Protein AF-A0A2P2FZY3-F1 (afdb_monomer_lite)

Sequence (136 aa):
MLDTDRRIENLLRAQAASLHVGPANYCWFRDPTRALCLRSAGTTQATRPLIGLCDSARCPQATHHACHRPIWAEQAATFQVFLGNPRVPTGEKTRLRREHDRVQRVLDSLEETISTAGSTPACPPVPSGEPDICRS

pLDDT: mean 86.81, std 17.5, range [32.16, 98.31]

Secondary structure (DSSP, 8-state):
-HHHHHHHHHHHHHHHTT-EE-SS-EE--SSGGG-HHHHHHT-TT-SS--GGG--TTT-TTEE--GGGHHHHHHHHHHHHHHHH-TTS-HHHHHHHHHHHHHHHHHHHHHHHHHHHT-S-PPPPPPPTTS--TT--

Structure (mmCIF, N/CA/C/O backbone):
data_AF-A0A2P2FZY3-F1
#
_entry.id   AF-A0A2P2FZY3-F1
#
loop_
_atom_site.group_PDB
_atom_site.id
_atom_site.type_symbol
_atom_site.label_atom_id
_atom_site.label_alt_id
_atom_site.label_comp_id
_atom_site.label_asym_id
_atom_site.label_entity_id
_atom_site.label_seq_id
_atom_site.pdbx_PDB_ins_code
_atom_site.Cartn_x
_atom_site.Cartn_y
_atom_site.Cartn_z
_atom_site.occupancy
_atom_site.B_iso_or_equiv
_atom_site.auth_seq_id
_atom_site.auth_comp_id
_atom_site.auth_asym_id
_atom_site.auth_atom_id
_atom_site.pdbx_PDB_model_num
ATOM 1 N N . MET A 1 1 ? 28.317 -5.084 -30.008 1.00 58.41 1 MET A N 1
ATOM 2 C CA . MET A 1 1 ? 27.833 -4.238 -28.893 1.00 58.41 1 MET A CA 1
ATOM 3 C C . MET A 1 1 ? 26.355 -3.887 -29.078 1.00 58.41 1 MET A C 1
ATOM 5 O O . MET A 1 1 ? 25.587 -4.201 -28.188 1.00 58.41 1 MET A O 1
ATOM 9 N N . LEU A 1 2 ? 25.931 -3.418 -30.263 1.00 64.12 2 LEU A N 1
ATOM 10 C CA . LEU A 1 2 ? 24.527 -3.082 -30.587 1.00 64.12 2 LEU A CA 1
ATOM 11 C C . LEU A 1 2 ? 23.485 -4.213 -30.387 1.00 64.12 2 LEU A C 1
ATOM 13 O O . LEU A 1 2 ? 22.355 -3.935 -29.994 1.00 64.12 2 LEU A O 1
ATOM 17 N N . ASP A 1 3 ? 23.836 -5.485 -30.621 1.00 77.94 3 ASP A N 1
ATOM 18 C CA . ASP A 1 3 ? 22.909 -6.614 -30.391 1.00 77.94 3 ASP A CA 1
ATOM 19 C C . ASP A 1 3 ? 22.595 -6.839 -28.906 1.00 77.94 3 ASP A C 1
ATOM 21 O O . ASP A 1 3 ? 21.499 -7.279 -28.548 1.00 77.94 3 ASP A O 1
ATOM 25 N N . THR A 1 4 ? 23.543 -6.502 -28.029 1.00 88.31 4 THR A N 1
ATOM 26 C CA . THR A 1 4 ? 23.358 -6.570 -26.579 1.00 88.31 4 THR A CA 1
ATOM 27 C C . THR A 1 4 ? 22.397 -5.480 -26.116 1.00 88.31 4 THR A C 1
ATOM 29 O O . THR A 1 4 ? 21.479 -5.772 -25.350 1.00 88.31 4 THR A O 1
ATOM 32 N N . ASP A 1 5 ? 22.541 -4.262 -26.639 1.00 91.31 5 ASP A N 1
ATOM 33 C CA . ASP A 1 5 ? 21.697 -3.123 -26.264 1.00 91.31 5 ASP A CA 1
ATOM 34 C C . ASP A 1 5 ? 20.239 -3.360 -26.669 1.00 91.31 5 ASP A C 1
ATOM 36 O O . ASP A 1 5 ? 19.337 -3.280 -25.835 1.00 91.31 5 ASP A O 1
ATOM 40 N N . ARG A 1 6 ? 19.998 -3.803 -27.912 1.00 91.19 6 ARG A N 1
ATOM 41 C CA . ARG A 1 6 ? 18.644 -4.142 -28.386 1.00 91.19 6 ARG A CA 1
ATOM 42 C C . ARG A 1 6 ? 18.000 -5.262 -27.565 1.00 91.19 6 ARG A C 1
ATOM 44 O O . ARG A 1 6 ? 16.796 -5.250 -27.301 1.00 91.19 6 ARG A O 1
ATOM 51 N N . ARG A 1 7 ? 18.791 -6.253 -27.145 1.00 92.62 7 ARG A N 1
ATOM 52 C CA . ARG A 1 7 ? 18.311 -7.326 -26.266 1.00 92.62 7 ARG A CA 1
ATOM 53 C C . ARG A 1 7 ? 17.909 -6.780 -24.895 1.00 92.62 7 ARG A C 1
ATOM 55 O O . ARG A 1 7 ? 16.856 -7.171 -24.390 1.00 92.62 7 ARG A O 1
ATOM 62 N N . ILE A 1 8 ? 18.711 -5.893 -24.308 1.00 94.75 8 ILE A N 1
ATOM 63 C CA . ILE A 1 8 ? 18.405 -5.244 -23.025 1.00 94.75 8 ILE A CA 1
ATOM 64 C C . ILE A 1 8 ? 17.125 -4.413 -23.143 1.00 94.75 8 ILE A C 1
ATOM 66 O O . ILE A 1 8 ? 16.224 -4.567 -22.318 1.00 94.75 8 ILE A O 1
ATOM 70 N N . GLU A 1 9 ? 16.990 -3.608 -24.197 1.00 95.06 9 GLU A N 1
ATOM 71 C CA . GLU A 1 9 ? 15.786 -2.811 -24.453 1.00 95.06 9 GLU A CA 1
ATOM 72 C C . GLU A 1 9 ? 14.518 -3.671 -24.506 1.00 95.06 9 GLU A C 1
ATOM 74 O O . GLU A 1 9 ? 13.503 -3.325 -23.899 1.00 95.06 9 GLU A O 1
ATOM 79 N N . ASN A 1 10 ? 14.570 -4.820 -25.184 1.00 93.88 10 ASN A N 1
ATOM 80 C CA . ASN A 1 10 ? 13.428 -5.729 -25.275 1.00 93.88 10 ASN A CA 1
ATOM 81 C C . ASN A 1 10 ? 13.047 -6.331 -23.915 1.00 93.88 10 ASN A C 1
ATOM 83 O O . ASN A 1 10 ? 11.859 -6.437 -23.601 1.00 93.88 10 ASN A O 1
ATOM 87 N N . LEU A 1 11 ? 14.034 -6.689 -23.086 1.00 92.69 11 LEU A N 1
ATOM 88 C CA . LEU A 1 11 ? 13.786 -7.192 -21.731 1.00 92.69 11 LEU A CA 1
ATOM 89 C C . LEU A 1 11 ? 13.169 -6.114 -20.833 1.00 92.69 11 LEU A C 1
ATOM 91 O O . LEU A 1 11 ? 12.192 -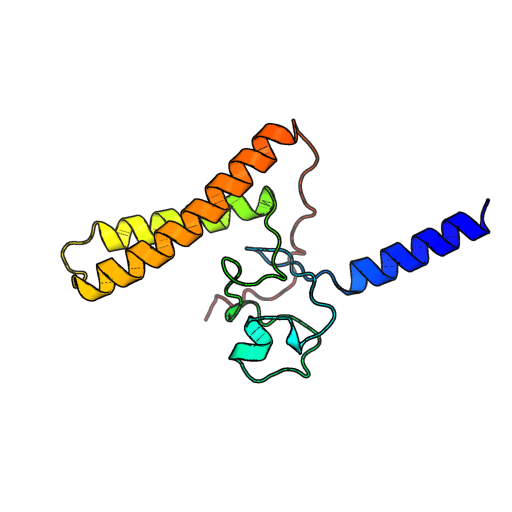6.386 -20.130 1.00 92.69 11 LEU A O 1
ATOM 95 N N . LEU A 1 12 ? 13.688 -4.885 -20.896 1.00 93.25 12 LEU A N 1
ATOM 96 C CA . LEU A 1 12 ? 13.148 -3.751 -20.145 1.00 93.25 12 LEU A CA 1
ATOM 97 C C . LEU A 1 12 ? 11.727 -3.407 -20.596 1.00 93.25 12 LEU A C 1
ATOM 99 O O . LEU A 1 12 ? 10.858 -3.200 -19.752 1.00 93.25 12 LEU A O 1
ATOM 103 N N . ARG A 1 13 ? 11.454 -3.425 -21.906 1.00 92.44 13 ARG A N 1
ATOM 104 C CA . ARG A 1 13 ? 10.107 -3.208 -22.455 1.00 92.44 13 ARG A CA 1
ATOM 105 C C . ARG A 1 13 ? 9.119 -4.264 -21.962 1.00 92.44 13 ARG A C 1
ATOM 107 O O . ARG A 1 13 ? 8.015 -3.915 -21.554 1.00 92.44 13 ARG A O 1
ATOM 114 N N . ALA A 1 14 ? 9.517 -5.536 -21.959 1.00 88.62 14 ALA A N 1
ATOM 115 C CA . ALA A 1 14 ? 8.679 -6.624 -21.458 1.00 88.62 14 ALA A CA 1
ATOM 116 C C . ALA A 1 14 ? 8.408 -6.507 -19.947 1.00 88.62 14 ALA A C 1
ATOM 118 O O . ALA A 1 14 ? 7.300 -6.790 -19.499 1.00 88.62 14 ALA A O 1
ATOM 119 N N . GLN A 1 15 ? 9.395 -6.068 -19.159 1.00 88.94 15 GLN A N 1
ATOM 120 C CA . GLN A 1 15 ? 9.220 -5.793 -17.729 1.00 88.94 15 GLN A CA 1
ATOM 121 C C . GLN A 1 15 ? 8.282 -4.598 -17.503 1.00 88.94 15 GLN A C 1
ATOM 123 O O . GLN A 1 15 ? 7.326 -4.711 -16.735 1.00 88.94 15 GLN A O 1
ATOM 128 N N . ALA A 1 16 ? 8.507 -3.484 -18.203 1.00 89.75 16 ALA A N 1
ATOM 129 C CA . ALA A 1 16 ? 7.693 -2.274 -18.099 1.00 89.75 16 ALA A CA 1
ATOM 130 C C . ALA A 1 16 ? 6.227 -2.513 -18.495 1.00 89.75 16 ALA A C 1
ATOM 132 O O . ALA A 1 16 ? 5.333 -1.937 -17.887 1.00 89.75 16 ALA A O 1
ATOM 133 N N . ALA A 1 17 ? 5.961 -3.414 -19.447 1.00 87.94 17 ALA A N 1
ATOM 134 C CA . ALA A 1 17 ? 4.598 -3.794 -19.828 1.00 87.94 17 ALA A CA 1
ATOM 135 C C . ALA A 1 17 ? 3.796 -4.463 -18.692 1.00 87.94 17 ALA A C 1
ATOM 137 O O . ALA A 1 17 ? 2.571 -4.495 -18.757 1.00 87.94 17 ALA A O 1
ATOM 138 N N . SER A 1 18 ? 4.474 -4.982 -17.661 1.00 90.31 18 SER A N 1
ATOM 139 C CA . SER A 1 18 ? 3.850 -5.573 -16.465 1.00 90.31 18 SER A CA 1
ATOM 140 C C . SER A 1 18 ? 3.787 -4.633 -15.261 1.00 90.31 18 SER A C 1
ATOM 142 O O . SER A 1 18 ? 3.323 -5.037 -14.198 1.00 90.31 18 SER A O 1
ATOM 144 N N . LEU A 1 19 ? 4.268 -3.394 -15.410 1.00 93.94 19 LEU A N 1
ATOM 145 C CA . LEU A 1 19 ? 4.188 -2.371 -14.375 1.00 93.94 19 LEU A CA 1
ATOM 146 C C . LEU A 1 19 ? 2.860 -1.623 -14.485 1.00 93.94 19 LEU A C 1
ATOM 148 O O . LEU A 1 19 ? 2.583 -0.945 -15.475 1.00 93.94 19 LEU A O 1
ATOM 152 N N . HIS A 1 20 ? 2.077 -1.675 -13.418 1.00 93.19 20 HIS A N 1
ATOM 153 C CA . HIS A 1 20 ? 0.885 -0.861 -13.246 1.00 93.19 20 HIS A CA 1
ATOM 154 C C . HIS A 1 20 ? 1.111 0.125 -12.102 1.00 93.19 20 HIS A C 1
ATOM 156 O O . HIS A 1 20 ? 1.321 -0.273 -10.955 1.00 93.19 20 HIS A O 1
ATOM 162 N N . VAL A 1 21 ? 1.086 1.414 -12.423 1.00 92.06 21 VAL A N 1
ATOM 163 C CA . VAL A 1 21 ? 1.322 2.505 -11.474 1.00 92.06 21 VAL A CA 1
ATOM 164 C C . VAL A 1 21 ? 0.007 2.856 -10.787 1.00 92.06 21 VAL A C 1
ATOM 166 O O . VAL A 1 21 ? -0.967 3.184 -11.456 1.00 92.06 21 VAL A O 1
ATOM 169 N N . GLY A 1 22 ? -0.025 2.775 -9.459 1.00 90.75 22 GLY A N 1
ATOM 170 C CA . GLY A 1 22 ? -1.142 3.220 -8.633 1.00 90.75 22 GLY A CA 1
ATOM 171 C C . GLY A 1 22 ? -0.683 4.228 -7.576 1.00 90.75 22 GLY A C 1
ATOM 172 O O . GLY A 1 22 ? 0.514 4.340 -7.312 1.00 90.75 22 GLY A O 1
ATOM 173 N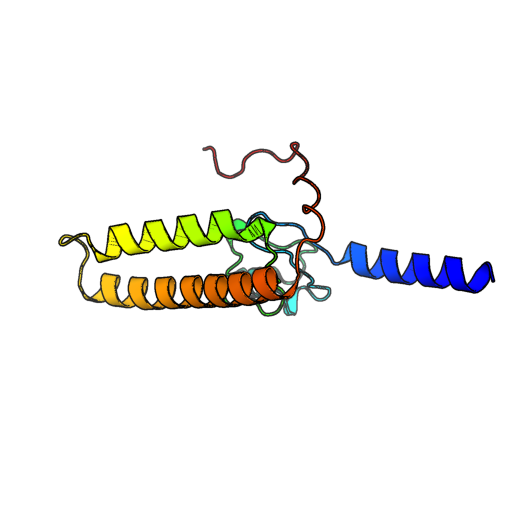 N . PRO A 1 23 ? -1.618 4.958 -6.946 1.00 91.31 23 PRO A N 1
ATOM 174 C CA . PRO A 1 23 ? -1.284 5.980 -5.953 1.00 91.31 23 PRO A CA 1
ATOM 175 C C . PRO A 1 23 ? -0.710 5.390 -4.657 1.00 91.31 23 PRO A C 1
ATOM 177 O O . PRO A 1 23 ? 0.136 6.010 -4.020 1.00 91.31 23 PRO A O 1
ATOM 180 N N . ALA A 1 24 ? -1.153 4.188 -4.271 1.00 93.81 24 ALA A N 1
ATOM 181 C CA . ALA A 1 24 ? -0.731 3.525 -3.037 1.00 93.81 24 ALA A CA 1
ATOM 182 C C . ALA A 1 24 ? 0.350 2.457 -3.233 1.00 93.81 24 ALA A C 1
ATOM 184 O O . ALA A 1 24 ? 0.990 2.047 -2.264 1.00 93.81 24 ALA A O 1
ATOM 185 N N . ASN A 1 25 ? 0.547 1.984 -4.463 1.00 95.31 25 ASN A N 1
ATOM 186 C CA . ASN A 1 25 ? 1.496 0.930 -4.783 1.00 95.31 25 ASN A CA 1
ATOM 187 C C . ASN A 1 25 ? 1.787 0.886 -6.283 1.00 95.31 25 ASN A C 1
ATOM 189 O O . ASN A 1 25 ? 0.962 1.266 -7.113 1.00 95.31 25 ASN A O 1
ATOM 193 N N . TYR A 1 26 ? 2.916 0.279 -6.629 1.00 95.31 26 TYR A N 1
ATOM 194 C CA . TYR A 1 26 ? 3.139 -0.248 -7.971 1.00 95.31 26 TYR A CA 1
ATOM 195 C C . TYR A 1 26 ? 2.753 -1.720 -7.982 1.00 95.31 26 TYR A C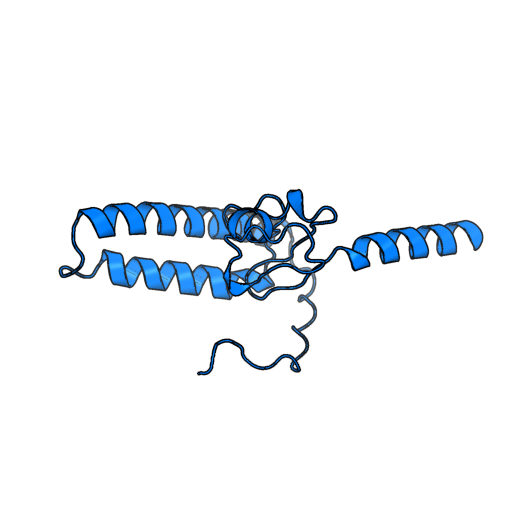 1
ATOM 197 O O . TYR A 1 26 ? 2.915 -2.416 -6.979 1.00 95.31 26 TYR A O 1
ATOM 205 N N . CYS A 1 27 ? 2.166 -2.192 -9.076 1.00 95.25 27 CYS A N 1
ATOM 206 C CA . CYS A 1 27 ? 1.759 -3.580 -9.225 1.00 95.25 27 CYS A CA 1
ATOM 207 C C . CYS A 1 27 ? 2.503 -4.230 -10.387 1.00 95.25 27 CYS A C 1
ATOM 209 O O . CYS A 1 27 ? 2.539 -3.672 -11.478 1.00 95.25 27 CYS A O 1
ATOM 211 N N . TRP A 1 28 ? 3.064 -5.413 -10.141 1.00 94.06 28 TRP A N 1
ATOM 212 C CA . TRP A 1 28 ? 3.936 -6.130 -11.080 1.00 94.06 28 TRP A CA 1
ATOM 213 C C . TRP A 1 28 ? 3.341 -7.445 -11.591 1.00 94.06 28 TRP A C 1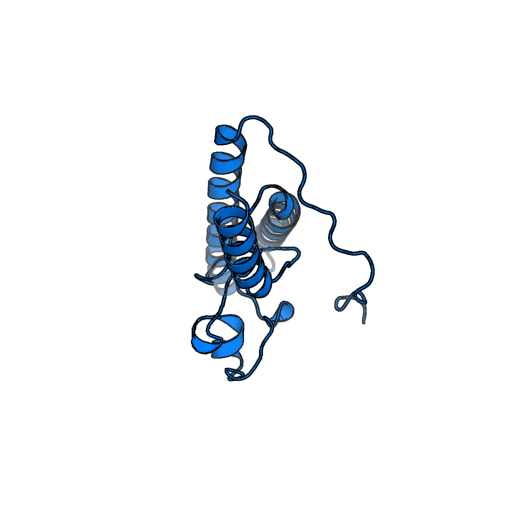
ATOM 215 O O . TRP A 1 28 ? 4.075 -8.349 -12.002 1.00 94.06 28 TRP A O 1
ATOM 225 N N . PHE A 1 29 ? 2.019 -7.617 -11.509 1.00 93.06 29 PHE A N 1
ATOM 226 C CA . PHE A 1 29 ? 1.434 -8.882 -11.933 1.00 93.06 29 PHE A CA 1
ATOM 227 C C . PHE A 1 29 ? 1.569 -9.049 -13.451 1.00 93.06 29 PHE A C 1
ATOM 229 O O . PHE A 1 29 ? 1.248 -8.167 -14.237 1.00 93.06 29 PHE A O 1
ATOM 236 N N . ARG A 1 30 ? 2.038 -10.226 -13.858 1.00 91.44 30 ARG A N 1
ATOM 237 C CA . ARG A 1 30 ? 2.026 -10.679 -15.260 1.00 91.44 30 ARG A CA 1
ATOM 238 C C . ARG A 1 30 ? 0.908 -11.673 -15.523 1.00 91.44 30 ARG A C 1
ATOM 240 O O . ARG A 1 30 ? 0.341 -11.719 -16.603 1.00 91.44 30 ARG A O 1
ATOM 247 N N . ASP A 1 31 ? 0.626 -12.477 -14.508 1.00 92.19 31 ASP A N 1
ATOM 248 C CA . ASP A 1 31 ? -0.412 -13.489 -14.497 1.00 92.19 31 ASP A CA 1
ATOM 249 C C . ASP A 1 31 ? -1.592 -12.945 -13.675 1.00 92.19 31 ASP A C 1
ATOM 251 O O . ASP A 1 31 ? -1.434 -12.741 -12.462 1.00 92.19 31 ASP A O 1
ATOM 255 N N . PRO A 1 32 ? -2.757 -12.684 -14.297 1.00 92.69 32 PRO A N 1
ATOM 256 C CA . PRO A 1 32 ? -3.934 -12.155 -13.612 1.00 92.69 32 PRO A CA 1
ATOM 257 C C . PRO A 1 32 ? -4.375 -12.994 -12.407 1.00 92.69 32 PRO A C 1
ATOM 259 O O . PRO A 1 32 ? -4.905 -12.456 -11.435 1.00 92.69 32 PRO A O 1
ATOM 262 N N . THR A 1 33 ? -4.103 -14.303 -12.412 1.00 92.62 33 THR A N 1
ATOM 263 C CA . THR A 1 33 ? -4.439 -15.191 -11.288 1.00 92.62 33 THR A CA 1
ATOM 264 C C . THR A 1 33 ? -3.589 -14.906 -10.045 1.00 92.62 33 THR A C 1
ATOM 266 O O . THR A 1 33 ? -3.964 -15.266 -8.927 1.00 92.62 33 THR A O 1
ATOM 269 N N . ARG A 1 34 ? -2.464 -14.196 -10.184 1.00 92.31 34 ARG A N 1
ATOM 270 C CA . ARG A 1 34 ? -1.594 -13.811 -9.061 1.00 92.31 34 ARG A CA 1
ATOM 271 C C . ARG A 1 34 ? -1.985 -12.481 -8.426 1.00 92.31 34 ARG A C 1
ATOM 273 O O . ARG A 1 34 ? -1.663 -12.269 -7.253 1.00 92.31 34 ARG A O 1
ATOM 280 N N . ALA A 1 35 ? -2.736 -11.633 -9.124 1.00 95.19 35 ALA A N 1
ATOM 281 C CA . ALA A 1 35 ? -3.247 -10.386 -8.569 1.00 95.19 35 ALA A CA 1
ATOM 282 C C . ALA A 1 35 ? -4.377 -10.655 -7.560 1.00 95.19 35 ALA A C 1
ATOM 284 O O . ALA A 1 35 ? -5.411 -11.231 -7.895 1.00 95.19 35 ALA A O 1
ATOM 285 N N . LEU A 1 36 ? -4.193 -10.220 -6.307 1.00 95.38 36 LEU A N 1
ATOM 286 C CA . LEU A 1 36 ? -5.187 -10.426 -5.247 1.00 95.38 36 LEU A CA 1
ATOM 287 C C . LEU A 1 36 ? -6.527 -9.753 -5.580 1.00 95.38 36 LEU A C 1
ATOM 289 O O . LEU A 1 36 ? -7.568 -10.368 -5.384 1.00 95.38 36 LEU A O 1
ATOM 293 N N . CYS A 1 37 ? -6.501 -8.535 -6.129 1.00 95.44 37 CYS A N 1
ATOM 294 C CA . CYS A 1 37 ? -7.714 -7.809 -6.512 1.00 95.44 37 CYS A CA 1
ATOM 295 C C . CYS A 1 37 ? -8.530 -8.547 -7.584 1.00 95.44 37 CYS A C 1
ATOM 297 O O . CYS A 1 37 ? -9.749 -8.629 -7.466 1.00 95.44 37 CYS A O 1
ATOM 299 N N . LEU A 1 38 ? -7.868 -9.144 -8.582 1.00 96.00 38 LEU A N 1
ATOM 300 C CA . LEU A 1 38 ? -8.535 -9.884 -9.659 1.00 96.00 38 LEU A CA 1
ATOM 301 C C . LEU A 1 38 ? -9.102 -11.216 -9.172 1.00 96.00 38 LEU A C 1
ATOM 303 O O . LEU A 1 38 ? -10.227 -11.568 -9.522 1.00 96.00 38 LEU A O 1
ATOM 307 N N . ARG A 1 39 ? -8.366 -11.936 -8.313 1.00 94.75 39 ARG A N 1
ATOM 308 C CA . ARG A 1 39 ? -8.883 -13.159 -7.681 1.00 94.75 39 ARG A CA 1
ATOM 309 C C . ARG A 1 39 ? -10.115 -12.883 -6.829 1.00 94.75 39 ARG A C 1
ATOM 311 O O . ARG A 1 39 ? -11.106 -13.589 -6.965 1.00 94.75 39 ARG A O 1
ATOM 318 N N . SER A 1 40 ? -10.057 -11.862 -5.976 1.00 93.38 40 SER A N 1
ATOM 319 C CA . SER A 1 40 ? -11.176 -11.499 -5.101 1.00 93.38 40 SER A CA 1
ATOM 320 C C . SER A 1 40 ? -12.412 -11.055 -5.889 1.00 93.38 40 SER A C 1
ATOM 322 O O . SER A 1 40 ? -13.528 -11.300 -5.447 1.00 93.38 40 SER A O 1
ATOM 324 N N . ALA A 1 41 ? -12.220 -10.437 -7.058 1.00 94.25 41 ALA A N 1
ATOM 325 C CA . ALA A 1 41 ? -13.299 -10.011 -7.947 1.00 94.25 41 ALA A CA 1
ATOM 326 C C . ALA A 1 41 ? -13.815 -11.116 -8.889 1.00 94.25 41 ALA A C 1
ATOM 328 O O . ALA A 1 41 ? -14.799 -10.901 -9.591 1.00 94.25 41 ALA A O 1
ATOM 329 N N . GLY A 1 42 ? -13.143 -12.270 -8.963 1.00 94.31 42 GLY A N 1
ATOM 330 C CA . GLY A 1 42 ? -13.451 -13.316 -9.944 1.00 94.31 42 GLY A CA 1
ATOM 331 C C . GLY A 1 42 ? -13.129 -12.933 -11.398 1.00 94.31 42 GLY A C 1
ATOM 332 O O . GLY A 1 42 ? -13.589 -13.596 -12.323 1.00 94.31 42 GLY A O 1
ATOM 333 N N . THR A 1 43 ? -12.336 -11.882 -11.627 1.00 91.94 43 THR A N 1
ATOM 334 C CA . THR A 1 43 ? -12.034 -11.320 -12.956 1.00 91.94 43 THR A CA 1
ATOM 335 C C . THR A 1 43 ? -10.628 -11.686 -13.427 1.00 91.94 43 THR A C 1
ATOM 337 O O . THR A 1 43 ? -9.829 -10.843 -13.834 1.00 91.94 43 THR A O 1
ATOM 340 N N . THR A 1 44 ? -10.304 -12.978 -13.424 1.00 86.38 44 THR A N 1
ATOM 341 C CA . THR A 1 44 ? -8.955 -13.475 -13.760 1.00 86.38 44 THR A CA 1
ATOM 342 C C . THR A 1 44 ? -8.589 -13.380 -15.247 1.00 86.38 44 THR A C 1
ATOM 344 O O . THR A 1 44 ? -7.562 -13.912 -15.646 1.00 86.38 44 THR A O 1
ATOM 347 N N . GLN A 1 45 ? -9.408 -12.721 -16.070 1.00 89.62 45 GLN A N 1
ATOM 348 C CA . GLN A 1 45 ? -9.112 -12.416 -17.476 1.00 89.62 45 GLN A CA 1
ATOM 349 C C . GLN A 1 45 ? -8.745 -10.940 -17.702 1.00 89.62 45 GLN A C 1
ATOM 351 O O . GLN A 1 45 ? -8.467 -10.535 -18.829 1.00 89.62 45 GLN A O 1
ATOM 356 N N . ALA A 1 46 ? -8.756 -10.113 -16.651 1.00 90.75 46 ALA A N 1
ATOM 357 C CA . ALA A 1 46 ? -8.381 -8.710 -16.761 1.00 90.75 46 ALA A CA 1
ATOM 358 C C . ALA A 1 46 ? -6.866 -8.545 -16.970 1.00 90.75 46 ALA A C 1
ATOM 360 O O . ALA A 1 46 ? -6.054 -9.249 -16.374 1.00 90.75 46 ALA A O 1
ATOM 361 N N . THR A 1 47 ? -6.487 -7.559 -17.782 1.00 90.69 47 THR A N 1
ATOM 362 C CA . THR A 1 47 ? -5.086 -7.229 -18.107 1.00 90.69 47 THR A CA 1
ATOM 363 C C . THR A 1 47 ? -4.533 -6.061 -17.288 1.00 90.69 47 THR A C 1
ATOM 365 O O . THR A 1 47 ? -3.384 -5.661 -17.464 1.00 90.69 47 THR A O 1
ATOM 368 N N . ARG A 1 48 ? -5.350 -5.485 -16.399 1.00 91.56 48 ARG A N 1
ATOM 369 C CA . ARG A 1 48 ? -5.003 -4.363 -15.519 1.00 91.56 48 ARG A CA 1
ATOM 370 C C . ARG A 1 48 ? -5.541 -4.605 -14.109 1.00 91.56 48 ARG A C 1
ATOM 372 O O . ARG A 1 48 ? -6.552 -5.294 -13.966 1.00 91.56 48 ARG A O 1
ATOM 379 N N . PRO A 1 49 ? -4.891 -4.059 -13.067 1.00 93.25 49 PRO A N 1
ATOM 380 C CA . PRO A 1 49 ? -5.357 -4.231 -11.702 1.00 93.25 49 PRO A CA 1
ATOM 381 C C . PRO A 1 49 ? -6.630 -3.417 -11.481 1.00 93.25 49 PRO A C 1
ATOM 383 O O . PRO A 1 49 ? -6.752 -2.289 -11.952 1.00 93.25 49 PRO A O 1
ATOM 386 N N . LEU A 1 50 ? -7.551 -3.959 -10.689 1.00 93.50 50 LEU A N 1
ATOM 387 C CA . LEU A 1 50 ? -8.675 -3.191 -10.164 1.00 93.50 50 LEU A CA 1
ATOM 388 C C . LEU A 1 50 ? -8.190 -2.390 -8.953 1.00 93.50 50 LEU A C 1
ATOM 390 O O . LEU A 1 50 ? -8.148 -2.923 -7.845 1.00 93.50 50 LEU A O 1
ATOM 394 N N . ILE A 1 51 ? -7.779 -1.136 -9.173 1.00 88.31 51 ILE A N 1
ATOM 395 C CA . ILE A 1 51 ? -7.156 -0.285 -8.140 1.00 88.31 51 ILE A CA 1
ATOM 396 C C . ILE A 1 51 ? -8.072 -0.133 -6.916 1.00 88.31 51 ILE A C 1
ATOM 398 O O . ILE A 1 51 ? -7.612 -0.327 -5.797 1.00 88.31 51 ILE A O 1
ATOM 402 N N . GLY A 1 52 ? -9.376 0.091 -7.116 1.00 87.19 52 GLY A N 1
ATOM 403 C CA . GLY A 1 52 ? -10.347 0.207 -6.016 1.00 87.19 52 GLY A CA 1
ATOM 404 C C . GLY A 1 52 ? -10.562 -1.075 -5.195 1.00 87.19 52 GLY A C 1
ATOM 405 O O . GLY A 1 52 ? -11.111 -1.012 -4.103 1.00 87.19 52 GLY A O 1
ATOM 406 N N . LEU A 1 53 ? -10.122 -2.236 -5.696 1.00 92.12 53 LEU A N 1
ATOM 407 C CA . LEU A 1 53 ? -10.150 -3.520 -4.980 1.00 92.12 53 LEU A CA 1
ATOM 408 C C . LEU A 1 53 ? -8.740 -3.977 -4.563 1.00 92.12 53 LEU A C 1
ATOM 410 O O . LEU A 1 53 ? -8.553 -5.113 -4.113 1.00 92.12 53 LEU A O 1
ATOM 414 N N . CYS A 1 54 ? -7.722 -3.138 -4.757 1.00 92.06 54 CYS A N 1
ATOM 415 C CA . CYS A 1 54 ? -6.357 -3.477 -4.399 1.00 92.06 54 CYS A CA 1
ATOM 416 C C . CYS A 1 54 ? -6.177 -3.410 -2.880 1.00 92.06 54 CYS A C 1
ATOM 418 O O . CYS A 1 54 ? -6.130 -2.339 -2.291 1.00 92.06 54 CYS A O 1
ATOM 420 N N . ASP A 1 55 ? -6.022 -4.572 -2.249 1.00 93.31 55 ASP A N 1
ATOM 421 C CA . ASP A 1 55 ? -5.513 -4.676 -0.880 1.00 93.31 55 ASP A CA 1
ATOM 422 C C . ASP A 1 55 ? -3.978 -4.723 -0.940 1.00 93.31 55 ASP A C 1
ATOM 424 O O . ASP A 1 55 ? -3.358 -5.790 -0.878 1.00 93.31 55 ASP A O 1
ATOM 428 N N . SER A 1 56 ? -3.366 -3.565 -1.196 1.00 94.50 56 SER A N 1
ATOM 429 C CA . SER A 1 56 ? -1.928 -3.411 -1.469 1.00 94.50 56 SER A CA 1
ATOM 430 C C . SER A 1 56 ? -1.040 -3.838 -0.296 1.00 94.50 56 SER A C 1
ATOM 432 O O . SER A 1 56 ? 0.030 -4.394 -0.524 1.00 94.50 56 SER A O 1
ATOM 434 N N . ALA A 1 57 ? -1.517 -3.714 0.947 1.00 95.94 57 ALA A N 1
ATOM 435 C CA . ALA A 1 57 ? -0.811 -4.206 2.134 1.00 95.94 57 ALA A CA 1
ATOM 436 C C . ALA A 1 57 ? -0.699 -5.741 2.173 1.00 95.94 57 ALA A C 1
ATOM 438 O O . ALA A 1 57 ? 0.157 -6.285 2.872 1.00 95.94 57 ALA A O 1
ATOM 439 N N . ARG A 1 58 ? -1.585 -6.457 1.467 1.00 94.38 58 ARG A N 1
ATOM 440 C CA . ARG A 1 58 ? -1.647 -7.930 1.452 1.00 94.38 58 ARG A CA 1
ATOM 441 C C . ARG A 1 58 ? -1.334 -8.546 0.095 1.00 94.38 58 ARG A C 1
ATOM 443 O O . ARG A 1 58 ? -1.141 -9.759 0.005 1.00 94.38 58 ARG A O 1
ATOM 450 N N . CYS A 1 59 ? -1.342 -7.752 -0.968 1.00 95.56 59 CYS A N 1
ATOM 451 C CA . CYS A 1 59 ? -1.120 -8.242 -2.314 1.00 95.56 59 CYS A CA 1
ATOM 452 C C . CYS A 1 59 ? 0.375 -8.530 -2.524 1.00 95.56 59 CYS A C 1
ATOM 454 O O . CYS A 1 59 ? 1.173 -7.597 -2.530 1.00 95.56 59 CYS A O 1
ATOM 456 N N . PRO A 1 60 ? 0.781 -9.780 -2.810 1.00 93.25 60 PRO A N 1
ATOM 457 C CA . PRO A 1 60 ? 2.192 -10.110 -3.035 1.00 93.25 60 PRO A CA 1
ATOM 458 C C . PRO A 1 60 ? 2.749 -9.529 -4.345 1.00 93.25 60 PRO A C 1
ATOM 460 O O . PRO A 1 60 ? 3.921 -9.704 -4.646 1.00 93.25 60 PRO A O 1
ATOM 463 N N . GLN A 1 61 ? 1.902 -8.915 -5.176 1.00 95.19 61 GLN A N 1
ATOM 464 C CA . GLN A 1 61 ? 2.308 -8.246 -6.415 1.00 95.19 61 GLN A CA 1
ATOM 465 C C . GLN A 1 61 ? 2.504 -6.735 -6.224 1.00 95.19 61 GLN A C 1
ATOM 467 O O . GLN A 1 61 ? 2.835 -6.056 -7.195 1.00 95.19 61 GLN A O 1
ATOM 472 N N . ALA A 1 62 ? 2.239 -6.201 -5.026 1.00 96.19 62 ALA A N 1
ATOM 473 C CA . ALA A 1 62 ? 2.370 -4.784 -4.717 1.00 96.19 62 ALA A CA 1
ATOM 474 C C . ALA A 1 62 ? 3.777 -4.460 -4.195 1.00 96.19 62 ALA A C 1
ATOM 476 O O . ALA A 1 62 ? 4.296 -5.156 -3.325 1.00 96.19 62 ALA A O 1
ATOM 477 N N . THR A 1 63 ? 4.374 -3.384 -4.705 1.00 95.19 63 THR A N 1
ATOM 478 C CA . THR A 1 63 ? 5.593 -2.785 -4.152 1.00 95.19 63 THR A CA 1
ATOM 479 C C . THR A 1 63 ? 5.318 -1.361 -3.688 1.00 95.19 63 THR A C 1
ATOM 481 O O . THR A 1 63 ? 4.564 -0.606 -4.315 1.00 95.19 63 THR A O 1
ATOM 484 N N . HIS A 1 64 ? 5.942 -0.991 -2.573 1.00 94.88 64 HIS A N 1
ATOM 485 C CA . HIS A 1 64 ? 5.829 0.331 -1.972 1.00 94.88 64 HIS A CA 1
ATOM 486 C C . HIS A 1 64 ? 7.139 1.093 -2.172 1.00 94.88 64 HIS A C 1
ATOM 488 O O . HIS A 1 64 ? 8.222 0.527 -2.059 1.00 94.88 64 HIS A O 1
ATOM 494 N N . HIS A 1 65 ? 7.030 2.375 -2.506 1.00 93.19 65 HIS A N 1
ATOM 495 C CA . HIS A 1 65 ? 8.158 3.262 -2.764 1.00 93.19 65 HIS A CA 1
ATOM 496 C C . HIS A 1 65 ? 7.931 4.570 -2.008 1.00 93.19 65 HIS A C 1
ATOM 498 O O . HIS A 1 65 ? 6.813 4.846 -1.574 1.00 93.19 65 HIS A O 1
ATOM 504 N N . ALA A 1 66 ? 8.973 5.390 -1.869 1.00 93.69 66 ALA A N 1
ATOM 505 C CA . ALA A 1 66 ? 8.917 6.621 -1.079 1.00 93.69 66 ALA A CA 1
ATOM 506 C C . ALA A 1 66 ? 7.746 7.548 -1.463 1.00 93.69 66 ALA A C 1
ATOM 508 O O . ALA A 1 66 ? 7.126 8.159 -0.598 1.00 93.69 66 ALA A O 1
ATOM 509 N N . CYS A 1 67 ? 7.390 7.596 -2.750 1.00 91.81 67 CYS A N 1
ATOM 510 C CA . CYS A 1 67 ? 6.253 8.366 -3.259 1.00 91.81 67 CYS A CA 1
ATOM 511 C C . CYS A 1 67 ? 4.887 7.896 -2.735 1.00 91.81 67 CYS A C 1
ATOM 513 O O . CYS A 1 67 ? 3.953 8.689 -2.709 1.00 91.81 67 CYS A O 1
ATOM 515 N N . HIS A 1 68 ? 4.764 6.642 -2.292 1.00 94.94 68 HIS A N 1
ATOM 516 C CA . HIS A 1 68 ? 3.536 6.105 -1.711 1.00 94.94 68 HIS A CA 1
ATOM 517 C C . HIS A 1 68 ? 3.405 6.452 -0.228 1.00 94.94 68 HIS A C 1
ATOM 519 O O . HIS A 1 68 ? 2.313 6.349 0.316 1.00 94.94 68 HIS A O 1
ATOM 525 N N . ARG A 1 69 ? 4.477 6.883 0.453 1.00 96.19 69 ARG A N 1
ATOM 526 C CA . ARG A 1 69 ? 4.432 7.189 1.891 1.00 96.19 69 ARG A CA 1
ATOM 527 C C . ARG A 1 69 ? 3.257 8.100 2.296 1.00 96.19 69 ARG A C 1
ATOM 529 O O . ARG A 1 69 ? 2.597 7.759 3.277 1.00 96.19 69 ARG A O 1
ATOM 536 N N . PRO A 1 70 ? 2.952 9.209 1.587 1.00 96.62 70 PRO A N 1
ATOM 537 C CA . PRO A 1 70 ? 1.879 10.114 1.996 1.00 96.62 70 PRO A CA 1
ATOM 538 C C . PRO A 1 70 ? 0.511 9.432 2.114 1.00 96.62 70 PRO A C 1
ATOM 540 O O . PRO A 1 70 ? -0.175 9.641 3.111 1.00 96.62 70 PRO A O 1
ATOM 543 N N . ILE A 1 71 ? 0.145 8.562 1.164 1.00 96.25 71 ILE A N 1
ATOM 544 C CA . ILE A 1 71 ? -1.168 7.898 1.173 1.00 96.25 71 ILE A CA 1
ATOM 545 C C . ILE A 1 71 ? -1.294 6.899 2.334 1.00 96.25 71 ILE A C 1
ATOM 547 O O . ILE A 1 71 ? -2.343 6.788 2.964 1.00 96.25 71 ILE A O 1
ATOM 551 N N . TRP A 1 72 ? -0.198 6.221 2.685 1.00 97.44 72 TRP A N 1
ATOM 552 C CA . TRP A 1 72 ? -0.162 5.279 3.801 1.00 97.44 72 TRP A CA 1
ATOM 553 C C . TRP A 1 72 ? -0.192 6.009 5.143 1.00 97.44 72 TRP A C 1
ATOM 555 O O . TRP A 1 72 ? -0.861 5.557 6.072 1.00 97.44 72 TRP A O 1
ATOM 565 N N . ALA A 1 73 ? 0.477 7.161 5.239 1.00 97.94 73 ALA A N 1
ATOM 566 C CA . ALA A 1 73 ? 0.438 8.006 6.427 1.00 97.94 73 ALA A CA 1
ATOM 567 C C . ALA A 1 73 ? -0.974 8.568 6.668 1.00 97.94 73 ALA A C 1
ATOM 569 O O . ALA A 1 73 ? -1.468 8.538 7.796 1.00 97.94 73 ALA A O 1
ATOM 570 N N . GLU A 1 74 ? -1.654 9.012 5.609 1.00 98.12 74 GLU A N 1
ATOM 571 C CA . GLU A 1 74 ? -3.046 9.469 5.676 1.00 98.12 74 GLU A CA 1
ATOM 572 C C . GLU A 1 74 ? -4.001 8.343 6.108 1.00 98.12 74 GLU A C 1
ATOM 574 O O . GLU A 1 74 ? -4.846 8.530 6.993 1.00 98.12 74 GLU A O 1
ATOM 579 N N . GLN A 1 75 ? -3.834 7.141 5.552 1.00 97.06 75 GLN A N 1
ATOM 580 C CA . GLN A 1 75 ? -4.628 5.978 5.944 1.00 97.06 75 GLN A CA 1
ATOM 581 C C . GLN A 1 75 ? -4.388 5.590 7.416 1.00 97.06 75 GLN A C 1
ATOM 583 O O . GLN A 1 75 ? -5.341 5.286 8.141 1.00 97.06 75 GLN A O 1
ATOM 588 N N . ALA A 1 76 ? -3.139 5.651 7.892 1.00 98.00 76 ALA A N 1
ATOM 589 C CA . ALA A 1 76 ? -2.806 5.414 9.297 1.00 98.00 76 ALA A CA 1
ATOM 590 C C . ALA A 1 76 ? -3.514 6.417 10.218 1.00 98.00 76 ALA A C 1
ATOM 592 O O . ALA A 1 76 ? -4.162 6.016 11.189 1.00 98.00 76 ALA A O 1
ATOM 593 N N . ALA A 1 77 ? -3.435 7.708 9.881 1.00 98.31 77 ALA A N 1
ATOM 594 C CA . ALA A 1 77 ? -4.088 8.778 10.629 1.00 98.31 77 ALA A CA 1
ATOM 595 C C . ALA A 1 77 ? -5.611 8.577 10.684 1.00 98.31 77 ALA A C 1
ATOM 597 O O . ALA A 1 77 ? -6.219 8.693 11.750 1.00 98.31 77 ALA A O 1
ATOM 598 N N . THR A 1 78 ? -6.220 8.174 9.567 1.00 98.00 78 THR A N 1
ATOM 599 C CA . THR A 1 78 ? -7.654 7.860 9.495 1.00 98.00 78 THR A CA 1
ATOM 600 C C . THR A 1 78 ? -8.041 6.759 10.485 1.00 98.00 78 THR A C 1
ATOM 602 O O . THR A 1 78 ? -9.000 6.909 11.248 1.00 98.00 78 THR A O 1
ATOM 605 N N . PHE A 1 79 ? -7.280 5.664 10.550 1.00 98.06 79 PHE A N 1
ATOM 606 C CA . PHE A 1 79 ? -7.558 4.611 11.528 1.00 98.06 79 PHE A CA 1
ATOM 607 C C . PHE A 1 79 ? -7.354 5.068 12.973 1.00 98.06 79 PHE A C 1
ATOM 609 O O . PHE A 1 79 ? -8.151 4.690 13.833 1.00 98.06 79 PHE A O 1
ATOM 616 N N . GLN A 1 80 ? -6.354 5.905 13.255 1.00 98.00 80 GLN A N 1
ATOM 617 C CA . GLN A 1 80 ? -6.155 6.462 14.598 1.00 98.00 80 GLN A CA 1
ATOM 618 C C . GLN A 1 80 ? -7.361 7.289 15.058 1.00 98.00 80 GLN A C 1
ATOM 620 O O . GLN A 1 80 ? -7.813 7.119 16.195 1.00 98.00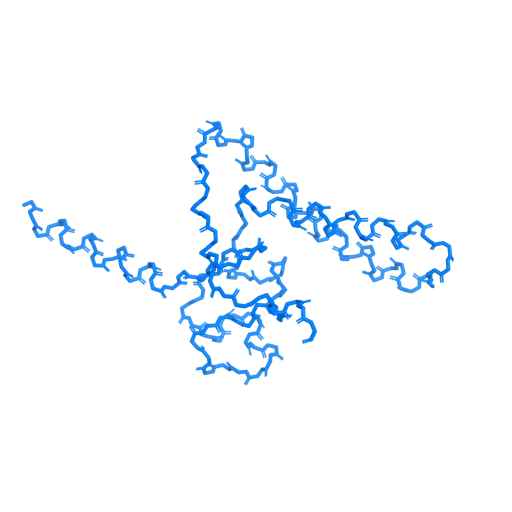 80 GLN A O 1
ATOM 625 N N . VAL A 1 81 ? -7.945 8.101 14.168 1.00 98.25 81 VAL A N 1
ATOM 626 C CA . VAL A 1 81 ? -9.174 8.863 14.452 1.00 98.25 81 VAL A CA 1
ATOM 627 C C . VAL A 1 81 ? -10.320 7.930 14.854 1.00 98.25 81 VAL A C 1
ATOM 629 O O . VAL A 1 81 ? -10.960 8.138 15.889 1.00 98.25 81 VAL A O 1
ATOM 632 N N . PHE A 1 82 ? -10.568 6.861 14.091 1.00 97.81 82 PHE A N 1
ATOM 633 C CA . PHE A 1 82 ? -11.638 5.913 14.422 1.00 97.81 82 PHE A CA 1
ATOM 634 C C . PHE A 1 82 ? -11.364 5.122 15.706 1.00 97.81 82 PHE A C 1
ATOM 636 O O . PHE A 1 82 ? -12.281 4.885 16.494 1.00 97.81 82 PHE A O 1
ATOM 643 N N . LEU A 1 83 ? -10.113 4.739 15.961 1.00 98.25 83 LEU A N 1
ATOM 644 C CA . LEU A 1 83 ? -9.736 4.020 17.180 1.00 98.25 83 LEU A CA 1
ATOM 645 C C . LEU A 1 83 ? -9.903 4.882 18.441 1.00 98.25 83 LEU A C 1
ATOM 647 O O . LEU A 1 83 ? -10.356 4.372 19.477 1.00 98.25 83 LEU A O 1
ATOM 651 N N . GLY A 1 84 ? -9.604 6.179 18.336 1.00 97.50 84 GLY A N 1
ATOM 652 C CA . GLY A 1 84 ? -9.811 7.165 19.397 1.00 97.50 84 GLY A CA 1
ATOM 653 C C . GLY A 1 84 ? -11.283 7.507 19.649 1.00 97.50 84 GLY A C 1
ATOM 654 O O . GLY A 1 84 ? -11.636 7.916 20.753 1.00 97.50 84 GLY A O 1
ATOM 655 N N . ASN A 1 85 ? -12.172 7.289 18.676 1.00 97.88 85 ASN A N 1
ATOM 656 C CA . ASN A 1 85 ? -13.587 7.623 18.816 1.00 97.88 85 ASN A CA 1
ATOM 657 C C . ASN A 1 85 ? -14.304 6.661 19.797 1.00 97.88 85 ASN A C 1
ATOM 659 O O . ASN A 1 85 ? -14.363 5.450 19.552 1.00 97.88 85 ASN A O 1
ATOM 663 N N . PRO A 1 86 ? -14.893 7.149 20.908 1.00 97.12 86 PRO A N 1
ATOM 664 C CA . PRO A 1 86 ? -15.594 6.302 21.877 1.00 97.12 86 PRO A CA 1
ATOM 665 C C . PRO A 1 86 ? -16.887 5.681 21.328 1.00 97.12 86 PRO A C 1
ATOM 667 O O . PRO A 1 86 ? -17.355 4.692 21.880 1.00 97.12 86 PRO A O 1
ATOM 670 N N . ARG A 1 87 ? -17.448 6.218 20.235 1.00 97.88 87 ARG A N 1
ATOM 671 C CA . ARG A 1 87 ? -18.685 5.713 19.614 1.00 97.88 87 ARG A CA 1
ATOM 672 C C . ARG A 1 87 ? -18.476 4.473 18.742 1.00 97.88 87 ARG A C 1
ATOM 674 O O . ARG A 1 87 ? -19.452 3.855 18.333 1.00 97.88 87 ARG A O 1
ATOM 681 N N . VAL A 1 88 ? -17.229 4.111 18.436 1.00 97.56 88 VAL A N 1
ATOM 682 C CA . VAL A 1 88 ? -16.930 2.923 17.627 1.00 97.56 88 VAL A CA 1
ATOM 683 C C . VAL A 1 88 ? -17.030 1.666 18.505 1.00 97.56 88 VAL A C 1
ATOM 685 O O . VAL A 1 88 ? -16.335 1.595 19.523 1.00 97.56 88 VAL A O 1
ATOM 688 N N . PRO A 1 89 ? -17.847 0.660 18.135 1.00 98.19 89 PRO A N 1
ATOM 689 C CA . PRO A 1 89 ? -17.992 -0.568 18.915 1.00 98.19 89 PRO A CA 1
ATOM 690 C C . PRO A 1 89 ? -16.673 -1.326 19.100 1.00 98.19 89 PRO A C 1
ATOM 692 O O . PRO A 1 89 ? -15.822 -1.343 18.212 1.00 98.19 89 PRO A O 1
ATOM 695 N N . THR A 1 90 ? -16.516 -2.037 20.218 1.00 97.56 90 THR A N 1
ATOM 696 C CA . THR A 1 90 ? -15.280 -2.774 20.552 1.00 97.56 90 THR A CA 1
ATOM 697 C C . THR A 1 90 ? -14.869 -3.796 19.485 1.00 97.56 90 THR A C 1
ATOM 699 O O . THR A 1 90 ? -13.682 -3.920 19.169 1.00 97.56 90 THR A O 1
ATOM 702 N N . GLY A 1 91 ? -15.835 -4.506 18.890 1.00 97.81 91 GLY A N 1
ATOM 703 C CA . GLY A 1 91 ? -15.569 -5.436 17.786 1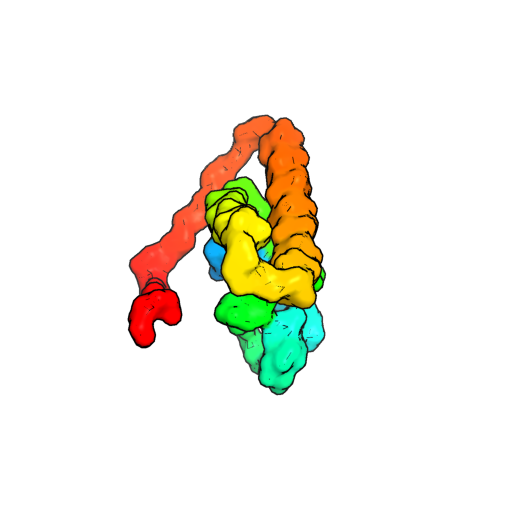.00 97.81 91 GLY A CA 1
ATOM 704 C C . GLY A 1 91 ? -14.989 -4.725 16.561 1.00 97.81 91 GLY A C 1
ATOM 705 O O . GLY A 1 91 ? -13.984 -5.162 16.002 1.00 97.81 91 GLY A O 1
ATOM 706 N N . GLU A 1 92 ? -15.541 -3.562 16.221 1.00 98.00 92 GLU A N 1
ATOM 707 C CA . GLU A 1 92 ? -15.053 -2.745 15.112 1.00 98.00 92 GLU A CA 1
ATOM 708 C C . GLU A 1 92 ? -13.680 -2.133 15.414 1.00 98.00 92 GLU A C 1
ATOM 710 O O . GLU A 1 92 ? -12.785 -2.189 14.573 1.00 98.00 92 GLU A O 1
ATOM 715 N N . LYS A 1 93 ? -13.431 -1.675 16.648 1.00 98.31 93 LYS A N 1
ATOM 716 C CA . LYS A 1 93 ? -12.082 -1.258 17.078 1.00 98.31 93 LYS A CA 1
ATOM 717 C C . LYS A 1 93 ? -11.058 -2.382 16.938 1.00 98.31 93 LYS A C 1
ATOM 719 O O . LYS A 1 93 ? -9.905 -2.129 16.600 1.00 98.31 93 LYS A O 1
ATOM 724 N N . THR A 1 94 ? -11.464 -3.626 17.177 1.00 98.31 94 THR A N 1
ATOM 725 C CA . THR A 1 94 ? -10.585 -4.794 17.027 1.00 98.31 94 THR A CA 1
ATOM 726 C C . THR A 1 94 ? -10.241 -5.042 15.559 1.00 98.31 94 THR A C 1
ATOM 728 O O . THR A 1 94 ? -9.078 -5.296 15.238 1.00 98.31 94 THR A O 1
ATOM 731 N N . ARG A 1 95 ? -11.221 -4.920 14.655 1.00 97.75 95 ARG A N 1
ATOM 732 C CA . ARG A 1 95 ? -11.000 -4.987 13.203 1.00 97.75 95 ARG A CA 1
ATOM 733 C C . ARG A 1 95 ? -10.086 -3.852 12.723 1.00 97.75 95 ARG A C 1
ATOM 735 O O . ARG A 1 95 ? -9.105 -4.125 12.037 1.00 97.75 95 ARG A O 1
ATOM 742 N N . LEU A 1 96 ? -10.368 -2.614 13.133 1.00 97.94 96 LEU A N 1
ATOM 743 C CA . LEU A 1 96 ? -9.597 -1.419 12.773 1.00 97.94 96 LEU A CA 1
ATOM 744 C C . LEU A 1 96 ? -8.154 -1.471 13.280 1.00 97.94 96 LEU A C 1
ATOM 746 O O . LEU A 1 96 ? -7.255 -1.084 12.544 1.00 97.94 96 LEU A O 1
ATOM 750 N N . ARG A 1 97 ? -7.903 -1.999 14.488 1.00 98.19 97 ARG A N 1
ATOM 751 C CA . ARG A 1 97 ? -6.533 -2.212 14.994 1.00 98.19 97 ARG A CA 1
ATOM 752 C C . ARG A 1 97 ? -5.728 -3.110 14.063 1.00 98.19 97 ARG A C 1
ATOM 754 O O . ARG A 1 97 ? -4.639 -2.735 13.662 1.00 98.19 97 ARG A O 1
ATOM 761 N N . ARG A 1 98 ? -6.297 -4.245 13.638 1.00 98.12 98 ARG A N 1
ATOM 762 C CA . ARG A 1 98 ? -5.614 -5.163 12.707 1.00 98.12 98 ARG A CA 1
ATOM 763 C C . ARG A 1 98 ? -5.285 -4.503 11.370 1.00 98.12 98 ARG A C 1
ATOM 765 O O . ARG A 1 98 ? -4.282 -4.867 10.760 1.00 98.12 98 ARG A O 1
ATOM 772 N N . GLU A 1 99 ? -6.136 -3.592 10.904 1.00 97.44 99 GLU A N 1
ATOM 773 C CA . GLU A 1 99 ? -5.897 -2.838 9.673 1.00 97.44 99 GLU A CA 1
ATOM 774 C C . GLU A 1 99 ? -4.823 -1.763 9.865 1.00 97.44 99 GLU A C 1
ATOM 776 O O . GLU A 1 99 ? -3.880 -1.687 9.081 1.00 97.44 99 GLU A O 1
ATOM 781 N N . HIS A 1 100 ? -4.903 -1.004 10.958 1.00 98.06 100 HIS A N 1
ATOM 782 C CA . HIS A 1 100 ? -3.881 -0.035 11.340 1.00 98.06 100 HIS A CA 1
ATOM 783 C C . HIS A 1 100 ? -2.505 -0.696 11.469 1.00 98.06 100 HIS A C 1
ATOM 785 O O . HIS A 1 100 ? -1.541 -0.203 10.896 1.00 98.06 100 HIS A O 1
ATOM 791 N N . ASP A 1 101 ? -2.413 -1.855 12.122 1.00 98.31 101 ASP A N 1
ATOM 792 C CA . ASP A 1 101 ? -1.151 -2.584 12.272 1.00 98.31 101 ASP A CA 1
ATOM 793 C C . ASP A 1 101 ? -0.566 -3.029 10.920 1.00 98.31 101 ASP A C 1
ATOM 795 O O . ASP A 1 101 ? 0.650 -3.140 10.778 1.00 98.31 101 ASP A O 1
ATOM 799 N N . ARG A 1 102 ? -1.405 -3.305 9.908 1.00 97.38 102 ARG A N 1
ATOM 800 C CA . ARG A 1 102 ? -0.922 -3.593 8.543 1.00 97.38 102 ARG A CA 1
ATOM 801 C C . ARG A 1 102 ? -0.352 -2.351 7.884 1.00 97.38 102 ARG A C 1
ATOM 803 O O . ARG A 1 102 ? 0.731 -2.438 7.317 1.00 97.38 102 ARG A O 1
ATOM 810 N N . VAL A 1 103 ? -1.063 -1.229 7.975 1.00 97.88 103 VAL A N 1
ATOM 811 C CA . VAL A 1 103 ? -0.588 0.056 7.451 1.00 97.88 103 VAL A CA 1
ATOM 812 C C . VAL A 1 103 ? 0.740 0.445 8.095 1.00 97.88 103 VAL A C 1
ATOM 814 O O . VAL A 1 103 ? 1.667 0.806 7.380 1.00 97.88 103 VAL A O 1
ATOM 817 N N . GLN A 1 104 ? 0.860 0.306 9.418 1.00 98.25 104 GLN A N 1
ATOM 818 C CA . GLN A 1 104 ? 2.099 0.616 10.135 1.00 98.25 104 GLN A CA 1
ATOM 819 C C . GLN A 1 104 ? 3.273 -0.223 9.630 1.00 98.25 104 GLN A C 1
ATOM 821 O O . GLN A 1 104 ? 4.313 0.335 9.322 1.00 98.25 104 GLN A O 1
ATOM 826 N N . ARG A 1 105 ? 3.087 -1.528 9.390 1.00 97.81 105 ARG A N 1
ATOM 827 C CA . ARG A 1 105 ? 4.153 -2.358 8.796 1.00 97.81 105 ARG A CA 1
ATOM 828 C C . ARG A 1 105 ? 4.605 -1.878 7.414 1.00 97.81 105 ARG A C 1
ATOM 830 O O . ARG A 1 105 ? 5.775 -2.033 7.075 1.00 97.81 105 ARG A O 1
ATOM 837 N N . VAL A 1 106 ? 3.694 -1.337 6.601 1.00 97.38 106 VAL A N 1
ATOM 838 C CA . VAL A 1 106 ? 4.061 -0.760 5.297 1.00 97.38 106 VAL A CA 1
ATOM 839 C C . VAL A 1 106 ? 4.877 0.516 5.486 1.00 97.38 106 VAL A C 1
ATOM 841 O O . VAL A 1 106 ? 5.885 0.688 4.805 1.00 97.38 106 VAL A O 1
ATOM 844 N N . LEU A 1 107 ? 4.466 1.379 6.417 1.00 97.88 107 LEU A N 1
ATOM 845 C CA . LEU A 1 107 ? 5.196 2.592 6.778 1.00 97.88 107 LEU A CA 1
ATOM 846 C C . LEU A 1 107 ? 6.596 2.260 7.310 1.00 97.88 107 LEU A C 1
ATOM 848 O O . LEU A 1 107 ? 7.573 2.698 6.717 1.00 97.88 107 LEU A O 1
ATOM 852 N N . ASP A 1 108 ? 6.712 1.372 8.296 1.00 97.50 108 ASP A N 1
ATOM 853 C CA . ASP A 1 108 ? 8.001 0.951 8.858 1.00 97.50 108 ASP A CA 1
ATOM 854 C C . ASP A 1 108 ? 8.973 0.463 7.763 1.00 97.50 108 ASP A C 1
ATOM 856 O O . ASP A 1 108 ? 10.130 0.882 7.707 1.00 97.50 108 ASP A O 1
ATOM 860 N N . SER A 1 109 ? 8.485 -0.363 6.827 1.00 95.25 109 SER A N 1
ATOM 861 C CA . SER A 1 109 ? 9.281 -0.856 5.692 1.00 95.25 109 SER A CA 1
ATOM 862 C C . SER A 1 109 ? 9.676 0.252 4.704 1.00 95.25 109 SER A C 1
ATOM 864 O O . SER A 1 109 ? 10.782 0.236 4.150 1.00 95.25 109 SER A O 1
ATOM 866 N N . LEU A 1 110 ? 8.794 1.230 4.475 1.00 94.88 110 LEU A N 1
ATOM 867 C CA . LEU A 1 110 ? 9.092 2.404 3.656 1.00 94.88 110 LEU A CA 1
ATOM 868 C C . LEU A 1 110 ? 10.153 3.283 4.314 1.00 94.88 110 LEU A C 1
ATOM 870 O O . LEU A 1 110 ? 11.086 3.702 3.634 1.00 94.88 110 LEU A O 1
ATOM 874 N N . GLU A 1 111 ? 10.036 3.539 5.614 1.00 95.00 111 GLU A N 1
ATOM 875 C CA . GLU A 1 111 ? 10.997 4.327 6.383 1.00 95.00 111 GLU A CA 1
ATOM 876 C C . GLU A 1 111 ? 12.390 3.689 6.362 1.00 95.00 111 GLU A C 1
ATOM 878 O O . GLU A 1 111 ? 13.376 4.381 6.098 1.00 95.00 111 GLU A O 1
ATOM 883 N N . GLU A 1 112 ? 12.474 2.370 6.554 1.00 93.19 112 GLU A N 1
ATOM 884 C CA . GLU A 1 112 ? 13.723 1.610 6.436 1.00 93.19 112 GLU A CA 1
ATOM 885 C C . GLU A 1 112 ? 14.339 1.750 5.032 1.00 93.19 112 GLU A C 1
ATOM 887 O O . GLU A 1 112 ? 15.532 2.039 4.882 1.00 93.19 112 GLU A O 1
ATOM 892 N N . THR A 1 113 ? 13.511 1.626 3.990 1.00 89.50 113 THR A N 1
ATOM 893 C CA . THR A 1 113 ? 13.946 1.765 2.592 1.00 89.50 113 THR A CA 1
ATOM 894 C C . THR A 1 113 ? 14.436 3.184 2.293 1.00 89.50 113 THR A C 1
ATOM 896 O O . THR A 1 113 ? 15.494 3.358 1.689 1.00 89.50 113 THR A O 1
ATOM 899 N N . ILE A 1 114 ? 13.700 4.208 2.735 1.00 88.88 114 ILE A N 1
ATOM 900 C CA . ILE A 1 114 ? 14.048 5.625 2.547 1.00 88.88 114 ILE A CA 1
ATOM 901 C C . ILE A 1 114 ? 15.352 5.954 3.275 1.00 88.88 114 ILE A C 1
ATOM 903 O O . ILE A 1 114 ? 16.216 6.623 2.706 1.00 88.88 114 ILE A O 1
ATOM 907 N N . SER A 1 115 ? 15.513 5.465 4.507 1.00 86.06 115 SER A N 1
ATOM 908 C CA . SER A 1 115 ? 16.721 5.709 5.294 1.00 86.06 115 SER A CA 1
ATOM 909 C C . SER A 1 115 ? 17.954 5.045 4.680 1.00 86.06 115 SER A C 1
ATOM 911 O O . SER A 1 115 ? 19.043 5.613 4.747 1.00 86.06 115 SER A O 1
ATOM 913 N N . THR A 1 116 ? 17.795 3.863 4.081 1.00 79.44 116 THR A N 1
ATOM 914 C CA . THR A 1 116 ? 18.893 3.128 3.431 1.00 79.44 116 THR A CA 1
ATOM 915 C C . THR A 1 116 ? 19.272 3.734 2.076 1.00 79.44 116 THR A C 1
ATOM 917 O O . THR A 1 116 ? 20.437 3.704 1.686 1.00 79.44 116 THR A O 1
ATOM 920 N N . ALA A 1 117 ? 18.307 4.311 1.353 1.00 66.69 117 ALA A N 1
ATOM 921 C CA . ALA A 1 117 ? 18.486 4.763 -0.027 1.00 66.69 117 ALA A CA 1
ATOM 922 C C . ALA A 1 117 ? 19.186 6.124 -0.197 1.00 66.69 117 ALA A C 1
ATOM 924 O O . ALA A 1 117 ? 19.367 6.534 -1.340 1.00 66.69 117 ALA A O 1
ATOM 925 N N . GLY A 1 118 ? 19.567 6.823 0.885 1.00 53.78 118 GLY A N 1
ATOM 926 C CA . GLY A 1 118 ? 20.413 8.027 0.847 1.00 53.78 118 GLY A CA 1
ATOM 927 C C . GLY A 1 118 ? 20.186 8.930 -0.375 1.00 53.78 118 GLY A C 1
ATOM 928 O O . GLY A 1 118 ? 21.068 9.033 -1.214 1.00 53.78 118 GLY A O 1
ATOM 929 N N . SER A 1 119 ? 18.998 9.539 -0.494 1.00 56.66 119 SER A N 1
ATOM 930 C CA . SER A 1 119 ? 18.558 10.380 -1.627 1.00 56.66 119 SER A CA 1
ATOM 931 C C . SER A 1 119 ? 18.765 9.774 -3.030 1.00 56.66 119 SER A C 1
ATOM 933 O O . SER A 1 119 ? 19.806 9.934 -3.660 1.00 56.66 119 SER A O 1
ATOM 935 N N . THR A 1 120 ? 17.716 9.179 -3.610 1.00 49.84 120 THR A N 1
ATOM 936 C CA . THR A 1 120 ? 17.621 8.937 -5.069 1.00 49.84 120 THR A CA 1
ATOM 937 C C . THR A 1 120 ? 16.189 9.175 -5.578 1.00 49.84 120 THR A C 1
ATOM 939 O O . THR A 1 120 ? 15.271 9.304 -4.766 1.00 49.84 120 THR A O 1
ATOM 942 N N . PRO A 1 121 ? 16.010 9.388 -6.898 1.00 49.03 121 PRO A N 1
ATOM 943 C CA . PRO A 1 121 ? 15.233 10.492 -7.444 1.00 49.03 121 PRO A CA 1
ATOM 944 C C . PRO A 1 121 ? 13.720 10.311 -7.258 1.00 49.03 121 PRO A C 1
ATOM 946 O O . PRO A 1 121 ? 13.203 9.200 -7.134 1.00 49.03 121 PRO A O 1
ATOM 949 N N . ALA A 1 122 ? 13.007 11.437 -7.284 1.00 56.19 122 ALA A N 1
ATOM 950 C CA . ALA A 1 122 ? 11.553 11.478 -7.258 1.00 56.19 122 ALA A CA 1
ATOM 951 C C . ALA A 1 122 ? 10.949 10.532 -8.311 1.00 56.19 122 ALA A C 1
ATOM 953 O O . ALA A 1 122 ? 11.381 10.510 -9.465 1.00 56.19 122 ALA A O 1
ATOM 954 N N . CYS A 1 123 ? 9.937 9.761 -7.905 1.00 49.31 123 CYS A N 1
ATOM 955 C CA . CYS A 1 123 ? 9.140 8.983 -8.846 1.00 49.31 123 CYS A CA 1
ATOM 956 C C . CYS A 1 123 ? 8.536 9.895 -9.919 1.00 49.31 123 CYS A C 1
ATOM 958 O O . CYS A 1 123 ? 8.183 11.039 -9.616 1.00 49.31 123 CYS A O 1
ATOM 960 N N . PRO A 1 124 ? 8.382 9.389 -11.154 1.00 51.62 124 PRO A N 1
ATOM 961 C CA . PRO A 1 124 ? 7.694 10.133 -12.192 1.00 51.62 124 PRO A CA 1
ATOM 962 C C . PRO A 1 124 ? 6.278 10.483 -11.706 1.00 51.62 124 PRO A C 1
ATOM 964 O O . PRO A 1 124 ? 5.625 9.639 -11.080 1.00 51.62 124 PRO A O 1
ATOM 967 N N . PRO A 1 125 ? 5.806 11.719 -11.946 1.00 46.38 125 PRO A N 1
ATOM 968 C CA . PRO A 1 125 ? 4.469 12.127 -11.546 1.00 46.38 125 PRO A CA 1
ATOM 969 C C . PRO A 1 125 ? 3.434 11.198 -12.183 1.00 46.38 125 PRO A C 1
ATOM 971 O O . PRO A 1 125 ? 3.568 10.809 -13.346 1.00 46.38 125 PRO A O 1
ATOM 974 N N . VAL A 1 126 ? 2.397 10.846 -11.420 1.00 49.25 126 VAL A N 1
ATOM 975 C CA . VAL A 1 126 ? 1.224 10.155 -11.965 1.00 49.25 126 VAL A CA 1
ATOM 976 C C . VAL A 1 126 ? 0.673 11.032 -13.101 1.00 49.25 126 VAL A C 1
ATOM 978 O O . VAL A 1 126 ? 0.435 12.221 -12.865 1.00 49.25 126 VAL A O 1
ATOM 981 N N . PRO A 1 127 ? 0.522 10.515 -14.337 1.00 46.53 127 PRO A N 1
ATOM 982 C CA . PRO A 1 127 ? 0.048 11.316 -15.457 1.00 46.53 127 PRO A CA 1
ATOM 983 C C . PRO A 1 127 ? -1.340 11.874 -15.131 1.00 46.53 127 PRO A C 1
ATOM 985 O O . PRO A 1 127 ? -2.274 11.131 -14.843 1.00 46.53 127 PRO A O 1
ATOM 988 N N . SER A 1 128 ? -1.458 13.200 -15.157 1.00 47.06 128 SER A N 1
ATOM 989 C CA . SER A 1 128 ? -2.616 13.979 -14.696 1.00 47.06 128 SER A CA 1
ATOM 990 C C . SER A 1 128 ? -3.822 13.918 -15.654 1.00 47.06 128 SER A C 1
ATOM 992 O O . SER A 1 128 ? -4.426 14.944 -15.950 1.00 47.06 128 SER A O 1
ATOM 994 N N . GLY A 1 129 ? -4.140 12.736 -16.192 1.00 42.12 129 GLY A N 1
ATOM 995 C CA . GLY A 1 129 ? -5.126 12.561 -17.265 1.00 42.12 129 GLY A CA 1
ATOM 996 C C . GLY A 1 129 ? -6.133 11.422 -17.088 1.00 42.12 129 GLY A C 1
ATOM 997 O O . GLY A 1 129 ? -6.970 11.248 -17.968 1.00 42.12 129 GLY A O 1
ATOM 998 N N . GLU A 1 130 ? -6.092 10.654 -15.996 1.00 39.94 130 GLU A N 1
ATOM 999 C CA . GLU A 1 130 ? -7.181 9.723 -15.664 1.00 39.94 130 GLU A CA 1
ATOM 1000 C C . GLU A 1 130 ? -8.229 10.448 -14.806 1.00 39.94 130 GLU A C 1
ATOM 1002 O O . GLU A 1 130 ? -7.851 11.152 -13.865 1.00 39.94 130 GLU A O 1
ATOM 1007 N N . PRO A 1 131 ? -9.533 10.341 -15.132 1.00 36.59 131 PRO A N 1
ATOM 1008 C CA . PRO A 1 131 ? -10.575 10.982 -14.346 1.00 36.59 131 PRO A CA 1
ATOM 1009 C C . PRO A 1 131 ? -10.495 10.478 -12.907 1.00 36.59 131 PRO A C 1
ATOM 1011 O O . PRO A 1 131 ? -10.326 9.285 -12.669 1.00 36.59 131 PRO A O 1
ATOM 1014 N N . ASP A 1 132 ? -10.598 11.409 -11.964 1.00 46.81 132 ASP A N 1
ATOM 1015 C CA . ASP A 1 132 ? -10.644 11.156 -10.530 1.00 46.81 132 ASP A CA 1
ATOM 1016 C C . ASP A 1 132 ? -11.837 10.237 -10.213 1.00 46.81 132 ASP A C 1
ATOM 1018 O O . ASP A 1 132 ? -12.965 10.693 -10.028 1.00 46.81 132 ASP A O 1
ATOM 1022 N N . ILE A 1 133 ? -11.594 8.920 -10.191 1.00 48.72 133 ILE A N 1
ATOM 1023 C CA . ILE A 1 133 ? -12.608 7.877 -9.933 1.00 48.72 133 ILE A CA 1
ATOM 1024 C C . ILE A 1 133 ? -13.173 8.010 -8.499 1.00 48.72 133 ILE A C 1
ATOM 1026 O O . ILE A 1 133 ? -14.136 7.339 -8.139 1.00 48.72 133 ILE A O 1
ATOM 1030 N N . CYS A 1 134 ? -12.611 8.903 -7.675 1.00 40.00 134 CYS A N 1
ATOM 1031 C CA . CYS A 1 134 ? -13.068 9.201 -6.322 1.00 40.00 134 CYS A CA 1
ATOM 1032 C C . CYS A 1 134 ? -13.998 10.428 -6.221 1.00 40.00 134 CYS A C 1
ATOM 1034 O O . CYS A 1 134 ? -14.419 10.762 -5.110 1.00 40.00 134 CYS A O 1
ATOM 1036 N N . ARG A 1 135 ? -14.370 11.091 -7.329 1.00 32.16 135 ARG A N 1
ATOM 1037 C CA . ARG A 1 135 ? -15.427 12.121 -7.332 1.00 32.16 135 ARG A CA 1
ATOM 1038 C C . ARG A 1 135 ? -16.697 11.640 -8.043 1.00 32.16 135 ARG A C 1
ATOM 1040 O O . ARG A 1 135 ? -16.836 11.831 -9.244 1.00 32.16 135 ARG A O 1
ATOM 1047 N N . SER A 1 136 ? -17.671 11.260 -7.210 1.00 36.38 136 SER A N 1
ATOM 1048 C CA . SER A 1 136 ? -19.122 11.109 -7.476 1.00 36.38 136 SER A CA 1
ATOM 1049 C C . SER A 1 136 ? -19.563 9.836 -8.192 1.00 36.38 136 SER A C 1
ATOM 1051 O O . SER A 1 136 ? -19.257 9.682 -9.391 1.00 36.38 136 SER A O 1
#

Organism: NCBI:txid1460371

Foldseek 3Di:
DVVVVVVVVVVVVVQVLQWDDDLQWIFRDPQLCLFPQCVVVVNRVDSHHPRVSHPLLPRPRTDGELSNLVVLVVLLVVLVVQLPDPPRDPVRNVVSVVVSVSSVVSNVVRVVVVVVVPDDDDDDDDPPPDPPPVDD

Radius of gyration: 18.13 Å; chains: 1; bounding box: 47×29×52 Å